Protein AF-A0A2N6TE96-F1 (afdb_monomer_lite)

Radius of gyration: 18.39 Å; chains: 1; bounding box: 61×27×41 Å

Structure (mmCIF, N/CA/C/O backbone):
data_AF-A0A2N6TE96-F1
#
_entry.id   AF-A0A2N6TE96-F1
#
loop_
_atom_site.group_PDB
_atom_site.id
_atom_site.type_symbol
_atom_site.label_atom_id
_atom_site.label_alt_id
_atom_site.label_comp_id
_atom_site.label_asym_id
_atom_site.label_entity_id
_atom_site.label_seq_id
_atom_site.pdbx_PDB_ins_code
_atom_site.Cartn_x
_atom_site.Cartn_y
_atom_site.Cartn_z
_atom_site.occupancy
_atom_site.B_iso_or_equiv
_atom_site.auth_seq_id
_atom_site.auth_comp_id
_atom_site.auth_asym_id
_atom_site.auth_atom_id
_atom_site.pdbx_PDB_model_num
ATOM 1 N N . LYS A 1 1 ? 2.076 6.522 -16.164 1.00 63.34 1 LYS A N 1
ATOM 2 C CA . LYS A 1 1 ? 2.563 6.615 -14.768 1.00 63.34 1 LYS A CA 1
ATOM 3 C C . LYS A 1 1 ? 1.440 6.387 -13.745 1.00 63.34 1 LYS A C 1
ATOM 5 O O . LYS A 1 1 ? 1.462 5.373 -13.079 1.00 63.34 1 LYS A O 1
ATOM 10 N N . THR A 1 2 ? 0.380 7.200 -13.716 1.00 78.94 2 THR A N 1
ATOM 11 C CA . THR A 1 2 ? -0.698 7.182 -12.689 1.00 78.94 2 THR A CA 1
ATOM 12 C C . THR A 1 2 ? -1.364 5.846 -12.311 1.00 78.94 2 THR A C 1
ATOM 14 O O . THR A 1 2 ? -1.889 5.750 -11.204 1.00 78.94 2 THR A O 1
ATOM 17 N N . TRP A 1 3 ? -1.404 4.849 -13.199 1.00 82.12 3 TRP A N 1
ATOM 18 C CA . TRP A 1 3 ? -2.103 3.581 -12.955 1.00 82.12 3 TRP A CA 1
ATOM 19 C C . TRP A 1 3 ? -1.219 2.466 -12.404 1.00 82.12 3 TRP A C 1
ATOM 21 O O . TRP A 1 3 ? -1.659 1.777 -11.497 1.00 82.12 3 TRP A O 1
ATOM 31 N N . TYR A 1 4 ? 0.003 2.315 -12.917 1.00 83.38 4 TYR A N 1
ATOM 32 C CA . TYR A 1 4 ? 0.845 1.138 -12.657 1.00 83.38 4 TYR A CA 1
ATOM 33 C C . TYR A 1 4 ? 2.215 1.478 -12.076 1.00 83.38 4 TYR A C 1
ATOM 35 O O . TYR A 1 4 ? 3.039 0.589 -11.899 1.00 83.38 4 TYR A O 1
ATOM 43 N N . ASP A 1 5 ? 2.489 2.755 -11.819 1.00 81.12 5 ASP A N 1
ATOM 44 C CA . ASP A 1 5 ? 3.700 3.183 -11.123 1.00 81.12 5 ASP A CA 1
ATOM 45 C C . ASP A 1 5 ? 3.572 2.813 -9.643 1.00 81.12 5 ASP A C 1
ATOM 47 O O . ASP A 1 5 ? 2.624 3.237 -8.988 1.00 81.12 5 ASP A O 1
ATOM 51 N N . GLY A 1 6 ? 4.401 1.902 -9.151 1.00 66.00 6 GLY A N 1
ATOM 52 C CA . GLY A 1 6 ? 4.054 1.136 -7.951 1.00 66.00 6 GLY A CA 1
ATOM 53 C C . GLY A 1 6 ? 5.018 1.318 -6.797 1.00 66.00 6 GLY A C 1
ATOM 54 O O . GLY A 1 6 ? 4.590 1.409 -5.652 1.00 66.00 6 GLY A O 1
ATOM 55 N N . TYR A 1 7 ? 6.313 1.354 -7.094 1.00 74.31 7 TYR A N 1
ATOM 56 C CA . TYR A 1 7 ? 7.318 1.047 -6.087 1.00 74.31 7 TYR A CA 1
ATOM 57 C C . TYR A 1 7 ? 8.510 1.969 -6.213 1.00 74.31 7 TYR A C 1
ATOM 59 O O . TYR A 1 7 ? 9.061 2.136 -7.297 1.00 74.31 7 TYR A O 1
ATOM 67 N N . LYS A 1 8 ? 8.949 2.523 -5.088 1.00 75.69 8 LYS A N 1
ATOM 68 C CA . LYS A 1 8 ? 10.220 3.233 -5.022 1.00 75.69 8 LYS A CA 1
ATOM 69 C C . LYS A 1 8 ? 11.312 2.251 -4.614 1.00 75.69 8 LYS A C 1
ATOM 71 O O . LYS A 1 8 ? 11.277 1.717 -3.509 1.00 75.69 8 LYS A O 1
ATOM 76 N N . PHE A 1 9 ? 12.278 2.018 -5.495 1.00 73.31 9 PHE A N 1
ATOM 77 C CA . PHE A 1 9 ? 13.464 1.219 -5.197 1.00 73.31 9 PHE A CA 1
ATOM 78 C C . PHE A 1 9 ? 14.697 2.114 -5.276 1.00 73.31 9 PHE A C 1
ATOM 80 O O . PHE A 1 9 ? 15.085 2.589 -6.350 1.00 73.31 9 PHE A O 1
ATOM 87 N N . GLY A 1 10 ? 15.277 2.412 -4.113 1.00 76.94 10 GLY A N 1
ATOM 88 C CA . GLY A 1 10 ? 16.269 3.475 -3.982 1.00 76.94 10 GLY A CA 1
ATOM 89 C C . GLY A 1 10 ? 15.710 4.809 -4.491 1.00 76.94 10 GLY A C 1
ATOM 90 O O . GLY A 1 10 ? 14.713 5.315 -3.977 1.00 76.94 10 GLY A O 1
ATOM 91 N N . ASN A 1 11 ? 16.332 5.352 -5.538 1.00 79.12 11 ASN A N 1
ATOM 92 C CA . ASN A 1 11 ? 15.925 6.616 -6.165 1.00 79.12 11 ASN A CA 1
ATOM 93 C C . ASN A 1 11 ? 15.090 6.438 -7.444 1.00 79.12 11 ASN A C 1
ATOM 95 O O . ASN A 1 11 ? 14.825 7.422 -8.131 1.00 79.12 11 ASN A O 1
ATOM 99 N N . SER A 1 12 ? 14.703 5.206 -7.786 1.00 81.56 12 SER A N 1
ATOM 100 C CA . SER A 1 12 ? 13.959 4.909 -9.014 1.00 81.56 12 SER A CA 1
ATOM 101 C C . SER A 1 12 ? 12.512 4.533 -8.719 1.00 81.56 12 SER A C 1
ATOM 103 O O . SER A 1 12 ? 12.245 3.740 -7.816 1.00 81.56 12 SER A O 1
ATOM 105 N N . ASP A 1 13 ? 11.595 5.064 -9.527 1.00 81.12 13 ASP A N 1
ATOM 106 C CA . ASP A 1 13 ? 10.207 4.611 -9.567 1.00 81.12 13 ASP A CA 1
ATOM 107 C C . ASP A 1 13 ? 10.096 3.403 -10.509 1.00 81.12 13 ASP A C 1
ATOM 109 O O . ASP A 1 13 ? 10.512 3.459 -11.671 1.00 81.12 13 ASP A O 1
ATOM 113 N N . ILE A 1 14 ? 9.540 2.308 -10.004 1.00 84.00 14 ILE A N 1
ATOM 114 C CA . ILE A 1 14 ? 9.368 1.044 -10.709 1.00 84.00 14 ILE A CA 1
ATOM 115 C C . ILE A 1 14 ? 7.876 0.791 -10.933 1.00 84.00 14 ILE A C 1
ATOM 117 O O . ILE A 1 14 ? 7.051 0.829 -10.014 1.00 84.00 14 ILE A O 1
ATOM 121 N N . TYR A 1 15 ? 7.541 0.475 -12.182 1.00 85.38 15 TYR A N 1
ATOM 122 C CA . TYR A 1 15 ? 6.210 0.015 -12.558 1.00 85.38 15 TYR A CA 1
ATOM 123 C C . TYR A 1 15 ? 5.946 -1.396 -12.036 1.00 85.38 15 TYR A C 1
ATOM 125 O O . TYR A 1 15 ? 6.833 -2.243 -12.083 1.00 85.38 15 TYR A O 1
ATOM 133 N N . ASN A 1 16 ? 4.709 -1.676 -11.626 1.00 85.12 16 ASN A N 1
ATOM 134 C CA . ASN A 1 16 ? 4.263 -3.023 -11.289 1.00 85.12 16 ASN A CA 1
ATOM 135 C C . ASN A 1 16 ? 4.379 -3.937 -12.530 1.00 85.12 16 ASN A C 1
ATOM 137 O O . ASN A 1 16 ? 3.612 -3.754 -13.484 1.00 85.12 16 ASN A O 1
ATOM 141 N N . PRO A 1 17 ? 5.307 -4.917 -12.554 1.00 85.06 17 PRO A N 1
ATOM 142 C CA . PRO A 1 17 ? 5.550 -5.717 -13.754 1.00 85.06 17 PRO A CA 1
ATOM 143 C C . PRO A 1 17 ? 4.328 -6.539 -14.166 1.00 85.06 17 PRO A C 1
ATOM 145 O O . PRO A 1 17 ? 4.040 -6.665 -15.354 1.00 85.06 17 PRO A O 1
ATOM 148 N N . TRP A 1 18 ? 3.571 -7.044 -13.189 1.00 85.56 18 TRP A N 1
ATOM 149 C CA . TRP A 1 18 ? 2.362 -7.824 -13.426 1.00 85.56 18 TRP A CA 1
ATOM 150 C C . TRP A 1 18 ? 1.272 -6.989 -14.100 1.00 85.56 18 TRP A C 1
ATOM 152 O O . TRP A 1 18 ? 0.720 -7.402 -15.124 1.00 85.56 18 TRP A O 1
ATOM 162 N N . SER A 1 19 ? 1.004 -5.785 -13.588 1.00 87.19 19 SER A N 1
ATOM 163 C CA . SER A 1 19 ? 0.015 -4.895 -14.199 1.00 87.19 19 SER A CA 1
ATOM 164 C C . SER A 1 19 ? 0.407 -4.489 -15.620 1.00 87.19 19 SER A C 1
ATOM 166 O O . SER A 1 19 ? -0.455 -4.421 -16.495 1.00 87.19 19 SER A O 1
ATOM 168 N N . ILE A 1 20 ? 1.702 -4.279 -15.889 1.00 89.12 20 ILE A N 1
ATOM 169 C CA . ILE A 1 20 ? 2.193 -3.975 -17.241 1.00 89.12 20 ILE A CA 1
ATOM 170 C C . ILE A 1 20 ? 2.002 -5.162 -18.190 1.00 89.12 20 ILE A C 1
ATOM 172 O O . ILE A 1 20 ? 1.491 -4.967 -19.292 1.00 89.12 20 ILE A O 1
ATOM 176 N N . LEU A 1 21 ? 2.370 -6.382 -17.786 1.00 90.81 21 LEU A N 1
ATOM 177 C CA . LEU A 1 21 ? 2.216 -7.574 -18.629 1.00 90.81 21 LEU A CA 1
ATOM 178 C C . LEU A 1 21 ? 0.752 -7.809 -19.020 1.00 90.81 21 LEU A C 1
ATOM 180 O O . LEU A 1 21 ? 0.449 -8.008 -20.198 1.00 90.81 21 LEU A O 1
ATOM 184 N N . ASN A 1 22 ? -0.164 -7.710 -18.056 1.00 90.81 22 ASN A N 1
ATOM 185 C CA . ASN A 1 22 ? -1.589 -7.872 -18.327 1.00 90.81 22 ASN A CA 1
ATOM 186 C C . ASN A 1 22 ? -2.152 -6.738 -19.186 1.00 90.81 22 ASN A C 1
ATOM 188 O O . ASN A 1 22 ? -2.913 -6.994 -20.118 1.00 90.81 22 ASN A O 1
ATOM 192 N N . PHE A 1 23 ? -1.731 -5.492 -18.948 1.00 90.69 23 PHE A N 1
ATOM 193 C CA . PHE A 1 23 ? -2.107 -4.375 -19.810 1.00 90.69 23 PHE A CA 1
ATOM 194 C C . PHE A 1 23 ? -1.659 -4.596 -21.261 1.00 90.69 23 PHE A C 1
ATOM 196 O O . PHE A 1 23 ? -2.422 -4.314 -22.184 1.00 90.69 23 PHE A O 1
ATOM 203 N N . LEU A 1 24 ? -0.446 -5.111 -21.484 1.00 92.81 24 LEU A N 1
ATOM 204 C CA . LEU A 1 24 ? 0.058 -5.402 -22.830 1.00 92.81 24 LEU A CA 1
ATOM 205 C C . LEU A 1 24 ? -0.741 -6.516 -23.524 1.00 92.81 24 LEU A C 1
ATOM 207 O O . LEU A 1 24 ? -0.954 -6.436 -24.736 1.00 92.81 24 LEU A O 1
ATOM 211 N N . SER A 1 25 ? -1.205 -7.510 -22.763 1.00 93.62 25 SER A N 1
ATOM 212 C CA . SER A 1 25 ? -2.065 -8.595 -23.250 1.00 93.62 25 SER A CA 1
ATOM 213 C C . SER A 1 25 ? -3.468 -8.096 -23.617 1.00 93.62 25 SER A C 1
ATOM 215 O O . SER A 1 25 ? -3.910 -8.218 -24.759 1.00 93.62 25 SER A O 1
ATOM 217 N N . ASP A 1 26 ? -4.159 -7.473 -22.666 1.00 92.56 26 ASP A N 1
ATOM 218 C CA . ASP A 1 26 ? -5.576 -7.112 -22.784 1.00 92.56 26 ASP A CA 1
ATOM 219 C C . ASP A 1 26 ? -5.822 -5.797 -23.525 1.00 92.56 26 ASP A C 1
ATOM 221 O O . ASP A 1 26 ? -6.932 -5.533 -24.000 1.00 92.56 26 ASP A O 1
ATOM 225 N N . ARG A 1 27 ? -4.807 -4.926 -23.547 1.00 91.44 27 ARG A N 1
ATOM 226 C CA . ARG A 1 27 ? -4.853 -3.542 -24.043 1.00 91.44 27 ARG A CA 1
ATOM 227 C C . ARG A 1 27 ? -5.937 -2.684 -23.390 1.00 91.44 27 ARG A C 1
ATOM 229 O O . ARG A 1 27 ? -6.500 -1.790 -24.024 1.00 91.44 27 ARG A O 1
ATOM 236 N N . LYS A 1 28 ? -6.242 -2.942 -22.117 1.00 88.62 28 LYS A N 1
ATOM 237 C CA . LYS A 1 28 ? -7.245 -2.210 -21.330 1.00 88.62 28 LYS A CA 1
ATOM 238 C C . LYS A 1 28 ? -6.653 -1.771 -20.004 1.00 88.62 28 LYS A C 1
ATOM 240 O O . LYS A 1 28 ? -5.962 -2.531 -19.348 1.00 88.62 28 LYS A O 1
ATOM 245 N N . ILE A 1 29 ? -6.960 -0.548 -19.588 1.00 85.06 29 ILE A N 1
ATOM 246 C CA . ILE A 1 29 ? -6.556 -0.062 -18.268 1.00 85.06 29 ILE A CA 1
ATOM 247 C C . ILE A 1 29 ? -7.493 -0.670 -17.218 1.00 85.06 29 ILE A C 1
ATOM 249 O O . ILE A 1 29 ? -8.696 -0.401 -17.237 1.00 85.06 29 ILE A O 1
ATOM 253 N N . ARG A 1 30 ? -6.942 -1.514 -16.342 1.00 82.25 30 ARG A N 1
ATOM 254 C CA . ARG A 1 30 ? -7.640 -2.245 -15.269 1.00 82.25 30 ARG A CA 1
ATOM 255 C C . ARG A 1 30 ? -6.731 -2.469 -14.048 1.00 82.25 30 ARG A C 1
ATOM 257 O O . ARG A 1 30 ? -5.511 -2.393 -14.214 1.00 82.25 30 ARG A O 1
ATOM 264 N N . PRO A 1 31 ? -7.294 -2.736 -12.855 1.00 79.44 31 PRO A N 1
ATOM 265 C CA . PRO A 1 31 ? -6.538 -3.031 -11.635 1.00 79.44 31 PRO A CA 1
ATOM 266 C C . PRO A 1 31 ? -6.051 -4.499 -11.574 1.00 79.44 31 PRO A C 1
ATOM 268 O O . PRO A 1 31 ? -6.530 -5.308 -10.783 1.00 79.44 31 PRO A O 1
ATOM 271 N N . TYR A 1 32 ? -5.091 -4.838 -12.434 1.00 82.75 32 TYR A N 1
ATOM 272 C CA . TYR A 1 32 ? -4.560 -6.192 -12.629 1.00 82.75 32 TYR A CA 1
ATOM 273 C C . TYR A 1 32 ? -3.850 -6.843 -11.435 1.00 82.75 32 TYR A C 1
ATOM 275 O O . TYR A 1 32 ? -3.945 -8.054 -11.260 1.00 82.75 32 TYR A O 1
ATOM 283 N N . TRP A 1 33 ? -3.097 -6.081 -10.651 1.00 78.56 33 TRP A N 1
ATOM 284 C CA . TRP A 1 33 ? -2.384 -6.550 -9.463 1.00 78.56 33 TRP A CA 1
ATOM 285 C C . TRP A 1 33 ? -3.360 -6.975 -8.364 1.00 78.56 33 TRP A C 1
ATOM 287 O O . TRP A 1 33 ? -3.211 -8.042 -7.771 1.00 78.56 33 TRP A O 1
ATOM 297 N N . ILE A 1 34 ? -4.420 -6.195 -8.164 1.00 71.88 34 ILE A N 1
ATOM 298 C CA . ILE A 1 34 ? -5.462 -6.484 -7.170 1.00 71.88 34 ILE A CA 1
ATOM 299 C C . ILE A 1 34 ? -6.309 -7.700 -7.526 1.00 71.88 34 ILE A C 1
ATOM 301 O O . ILE A 1 34 ? -6.731 -8.426 -6.624 1.00 71.88 34 ILE A O 1
ATOM 305 N N . ASP A 1 35 ? -6.578 -7.913 -8.814 1.00 66.56 35 ASP A N 1
ATOM 306 C CA . ASP A 1 35 ? -7.414 -9.021 -9.282 1.00 66.56 35 ASP A CA 1
ATOM 307 C C . ASP A 1 35 ? -6.741 -10.395 -9.080 1.00 66.56 35 ASP A C 1
ATOM 309 O O . ASP A 1 35 ? -7.402 -11.424 -9.208 1.00 66.56 35 ASP A O 1
ATOM 313 N N . THR A 1 36 ? -5.447 -10.425 -8.732 1.00 62.97 36 THR A N 1
ATOM 314 C CA . THR A 1 36 ? -4.667 -11.665 -8.569 1.00 62.97 36 THR A CA 1
ATOM 315 C C . THR A 1 36 ? -4.348 -12.088 -7.142 1.00 62.97 36 THR A C 1
ATOM 317 O O . THR A 1 36 ? -3.960 -13.236 -6.937 1.00 62.97 36 THR A O 1
ATOM 320 N N . SER A 1 37 ? -4.509 -11.215 -6.149 1.00 56.38 37 SER A N 1
ATOM 321 C CA . SER A 1 37 ? -4.266 -11.569 -4.752 1.00 56.38 37 SER A CA 1
ATOM 322 C C . SER A 1 37 ? -5.557 -12.006 -4.065 1.00 56.38 37 SER A C 1
ATOM 324 O O . SER A 1 37 ? -6.572 -11.302 -4.094 1.00 56.38 37 SER A O 1
ATOM 326 N N . ASP A 1 38 ? -5.513 -13.149 -3.374 1.00 53.78 38 ASP A N 1
ATOM 327 C CA . ASP A 1 38 ? -6.501 -13.488 -2.350 1.00 53.78 38 ASP A CA 1
ATOM 328 C C . ASP A 1 38 ? -6.372 -12.465 -1.216 1.00 53.78 38 ASP A C 1
ATOM 330 O O . ASP A 1 38 ? -5.629 -12.610 -0.247 1.00 53.78 38 ASP A O 1
ATOM 334 N N . ASN A 1 39 ? -7.085 -11.354 -1.390 1.00 63.53 39 ASN A N 1
ATOM 335 C CA . ASN A 1 39 ? -7.116 -10.166 -0.542 1.00 63.53 39 ASN A CA 1
ATOM 336 C C . ASN A 1 39 ? -7.831 -10.422 0.797 1.00 63.53 39 ASN A C 1
ATOM 338 O O . ASN A 1 39 ? -8.613 -9.596 1.271 1.00 63.53 39 ASN A O 1
ATOM 342 N N . PHE A 1 40 ? -7.648 -11.607 1.366 1.00 60.38 40 PHE A N 1
ATOM 343 C CA . PHE A 1 40 ? -8.257 -12.027 2.616 1.00 60.38 40 PHE A CA 1
ATOM 344 C C . PHE A 1 40 ? -7.675 -11.218 3.780 1.00 60.38 40 PHE A C 1
ATOM 346 O O . PHE A 1 40 ? -8.426 -10.578 4.513 1.00 60.38 40 PHE A O 1
ATOM 353 N N . LEU A 1 41 ? -6.344 -11.084 3.818 1.00 63.91 41 LEU A N 1
ATOM 354 C CA . LEU A 1 41 ? -5.636 -10.400 4.900 1.00 63.91 41 LEU A CA 1
ATOM 355 C C . LEU A 1 41 ? -6.088 -8.943 5.085 1.00 63.91 41 LEU A C 1
ATOM 357 O O . LEU A 1 41 ? -6.370 -8.518 6.199 1.00 63.91 41 LEU A O 1
ATOM 361 N N . ILE A 1 42 ? -6.239 -8.182 3.990 1.00 70.94 42 ILE A N 1
ATOM 362 C CA . ILE A 1 42 ? -6.656 -6.772 4.070 1.00 70.94 42 ILE A CA 1
ATOM 363 C C . ILE A 1 42 ? -8.074 -6.624 4.634 1.00 70.94 42 ILE A C 1
ATOM 365 O O . ILE A 1 42 ? -8.375 -5.646 5.312 1.00 70.94 42 ILE A O 1
ATOM 369 N N . LYS A 1 43 ? -8.967 -7.581 4.349 1.00 70.81 43 LYS A N 1
ATOM 370 C CA . LYS A 1 43 ? -10.347 -7.541 4.845 1.00 70.81 43 LYS A CA 1
ATOM 371 C C . LYS A 1 43 ? -10.389 -7.809 6.341 1.00 70.81 43 LYS A C 1
ATOM 373 O O . LYS A 1 43 ? -11.175 -7.166 7.028 1.00 70.81 43 LYS A O 1
ATOM 378 N N . ASP A 1 44 ? -9.572 -8.736 6.823 1.00 70.56 44 ASP A N 1
ATOM 379 C CA . ASP A 1 44 ? -9.511 -9.064 8.246 1.00 70.56 44 ASP A CA 1
ATOM 380 C C . ASP A 1 44 ? -8.834 -7.955 9.046 1.00 70.56 44 ASP A C 1
ATOM 382 O O . ASP A 1 44 ? -9.329 -7.584 10.109 1.00 70.56 44 ASP A O 1
ATOM 386 N N . ILE A 1 45 ? -7.792 -7.340 8.481 1.00 72.12 45 ILE A N 1
ATOM 387 C CA . ILE A 1 45 ? -7.193 -6.111 9.006 1.00 72.12 45 ILE A CA 1
ATOM 388 C C . ILE A 1 45 ? -8.273 -5.030 9.147 1.00 72.12 45 ILE A C 1
ATOM 390 O O . ILE A 1 45 ? -8.513 -4.540 10.243 1.00 72.12 45 ILE A O 1
ATOM 394 N N . LEU A 1 46 ? -8.990 -4.686 8.069 1.00 71.38 46 LEU A N 1
ATOM 395 C CA . LEU A 1 46 ? -9.977 -3.596 8.094 1.00 71.38 46 LEU A CA 1
ATOM 396 C C . LEU A 1 46 ? -11.138 -3.820 9.079 1.00 71.38 46 LEU A C 1
ATOM 398 O O . LEU A 1 46 ? -11.797 -2.850 9.450 1.00 71.38 46 LEU A O 1
ATOM 402 N N . LYS A 1 47 ? -11.402 -5.066 9.487 1.00 71.75 47 LYS A N 1
ATOM 403 C CA . LYS A 1 47 ? -12.426 -5.398 10.489 1.00 71.75 47 LYS A CA 1
ATOM 404 C C . LYS A 1 47 ? -11.942 -5.243 11.928 1.00 71.75 47 LYS A C 1
ATOM 406 O O . LYS A 1 47 ? -12.750 -4.907 12.785 1.00 71.75 47 LYS A O 1
ATOM 411 N N . ASN A 1 48 ? -10.665 -5.517 12.188 1.00 71.75 48 ASN A N 1
ATOM 412 C CA . ASN A 1 48 ? -10.129 -5.654 13.546 1.00 71.75 48 ASN A CA 1
ATOM 413 C C . ASN A 1 48 ? -9.178 -4.518 13.958 1.00 71.75 48 ASN A C 1
ATOM 415 O O . ASN A 1 48 ? -8.673 -4.534 15.077 1.00 71.75 48 ASN A O 1
ATOM 419 N N . VAL A 1 49 ? -8.915 -3.545 13.079 1.00 75.56 49 VAL A N 1
ATOM 420 C CA . VAL A 1 49 ? -8.095 -2.369 13.410 1.00 75.56 49 VAL A CA 1
ATOM 421 C C . VAL A 1 49 ? -8.813 -1.418 14.363 1.00 75.56 49 VAL A C 1
ATOM 423 O O . VAL A 1 49 ? -10.033 -1.244 14.299 1.00 75.56 49 VAL A O 1
ATOM 426 N N . ASP A 1 50 ? -8.038 -0.757 15.219 1.00 81.19 50 ASP A N 1
ATOM 427 C CA . ASP A 1 50 ? -8.562 0.271 16.108 1.00 81.19 50 ASP A CA 1
ATOM 428 C C . ASP A 1 50 ? -8.954 1.569 15.378 1.00 81.19 50 ASP A C 1
ATOM 430 O O . ASP A 1 50 ? -8.760 1.748 14.169 1.00 81.19 50 ASP A O 1
ATOM 434 N N . ILE A 1 51 ? -9.551 2.486 16.141 1.00 81.19 51 ILE A N 1
ATOM 435 C CA .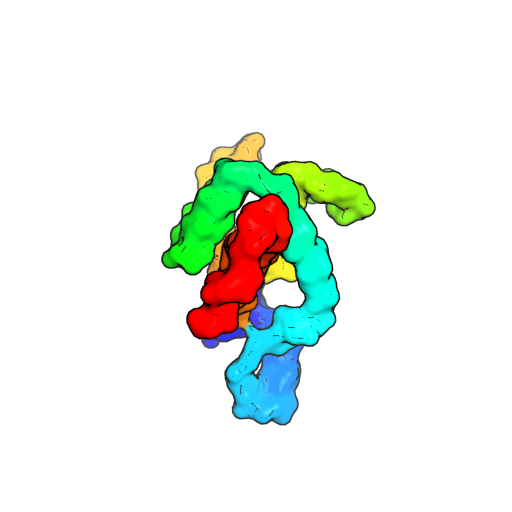 ILE A 1 51 ? -10.080 3.753 15.629 1.00 81.19 51 ILE A CA 1
ATOM 436 C C . ILE A 1 51 ? -8.959 4.642 15.068 1.00 81.19 51 ILE A C 1
ATOM 438 O O . ILE A 1 51 ? -9.154 5.259 14.020 1.00 81.19 51 ILE A O 1
ATOM 442 N N . ASP A 1 52 ? -7.790 4.672 15.709 1.00 84.50 52 ASP A N 1
ATOM 443 C CA . ASP A 1 52 ? -6.670 5.538 15.319 1.00 84.50 52 ASP A CA 1
ATOM 444 C C . ASP A 1 52 ? -6.040 5.083 13.993 1.00 84.50 52 ASP A C 1
ATOM 446 O O . ASP A 1 52 ? -5.735 5.879 13.096 1.00 84.50 52 ASP A O 1
ATOM 450 N N . THR A 1 53 ? -5.913 3.771 13.820 1.00 83.25 53 THR A N 1
ATOM 451 C CA . THR A 1 53 ? -5.466 3.142 12.575 1.00 83.25 53 THR A CA 1
ATOM 452 C C . THR A 1 53 ? -6.477 3.372 11.466 1.00 83.25 53 THR A C 1
ATOM 454 O O . THR A 1 53 ? -6.100 3.702 10.341 1.00 83.25 53 THR A O 1
ATOM 457 N N . MET A 1 54 ? -7.769 3.244 11.774 1.00 81.75 54 MET A N 1
ATOM 458 C CA . MET A 1 54 ? -8.844 3.501 10.821 1.00 81.75 54 MET A CA 1
ATOM 459 C C . MET A 1 54 ? -8.840 4.958 10.331 1.00 81.75 54 MET A C 1
ATOM 461 O O . MET A 1 54 ? -8.988 5.187 9.130 1.00 81.75 54 MET A O 1
ATOM 465 N N . ASP A 1 55 ? -8.621 5.934 11.217 1.00 85.12 55 ASP A N 1
ATOM 466 C CA . ASP A 1 55 ? -8.479 7.353 10.854 1.00 85.12 55 ASP A CA 1
ATOM 467 C C . ASP A 1 55 ? -7.244 7.592 9.968 1.00 85.12 55 ASP A C 1
ATOM 469 O O . ASP A 1 55 ? -7.308 8.264 8.935 1.00 85.12 55 ASP A O 1
ATOM 473 N N . THR A 1 56 ? -6.122 6.956 10.308 1.00 88.00 56 THR A N 1
ATOM 474 C CA . THR A 1 56 ? -4.883 7.036 9.520 1.00 88.00 56 THR A CA 1
ATOM 475 C C . THR A 1 56 ? -5.064 6.445 8.117 1.00 88.00 56 THR A C 1
ATOM 477 O O . THR A 1 56 ? -4.657 7.045 7.118 1.00 88.00 56 THR A O 1
ATOM 480 N N . LEU A 1 57 ? -5.735 5.297 8.007 1.00 84.19 57 LEU A N 1
ATOM 481 C CA . LEU A 1 57 ? -6.104 4.696 6.725 1.00 84.19 57 LEU A CA 1
ATOM 482 C C . LEU A 1 57 ? -7.055 5.605 5.933 1.00 84.19 57 LEU A C 1
ATOM 484 O O . LEU A 1 57 ? -6.900 5.755 4.722 1.00 84.19 57 LEU A O 1
ATOM 488 N N . GLN A 1 58 ? -8.001 6.269 6.600 1.00 83.19 58 GLN A N 1
ATOM 489 C CA . GLN A 1 58 ? -8.906 7.214 5.951 1.00 83.19 58 GLN A CA 1
ATOM 490 C C . GLN A 1 58 ? -8.155 8.399 5.326 1.00 83.19 58 GLN A C 1
ATOM 492 O O . GLN A 1 58 ? -8.428 8.739 4.172 1.00 83.19 58 GLN A O 1
ATOM 497 N N . LYS A 1 59 ? -7.171 8.974 6.027 1.00 88.69 59 LYS A N 1
ATOM 498 C CA . LYS A 1 59 ? -6.283 10.023 5.488 1.00 88.69 59 LYS A CA 1
ATOM 499 C C . LYS A 1 59 ? -5.560 9.553 4.224 1.00 88.69 59 LYS A C 1
ATOM 501 O O . LYS A 1 59 ? -5.614 10.222 3.189 1.00 88.69 59 LYS A O 1
ATOM 506 N N . LEU A 1 60 ? -4.989 8.345 4.249 1.00 88.25 60 LEU A N 1
ATOM 507 C CA . LEU A 1 60 ? -4.379 7.721 3.066 1.00 88.25 60 LEU A CA 1
ATOM 508 C C . LEU A 1 60 ? -5.364 7.611 1.890 1.00 88.25 60 LEU A C 1
ATOM 510 O O . LEU A 1 60 ? -5.008 7.896 0.742 1.00 88.25 60 LEU A O 1
ATOM 514 N N . PHE A 1 61 ? -6.621 7.235 2.147 1.00 81.12 61 PHE A N 1
ATOM 515 C CA . PHE A 1 61 ? -7.651 7.104 1.106 1.00 81.12 61 PHE A CA 1
ATOM 516 C C . PHE A 1 61 ? -8.083 8.442 0.502 1.00 81.12 61 PHE A C 1
ATOM 518 O O . PHE A 1 61 ? -8.443 8.492 -0.684 1.00 81.12 61 PHE A O 1
ATOM 525 N N . LEU A 1 62 ? -8.018 9.518 1.287 1.00 84.12 62 LEU A N 1
ATOM 526 C CA . LEU A 1 62 ? -8.216 10.892 0.824 1.00 84.12 62 LEU A CA 1
ATOM 527 C C . LEU A 1 62 ? -7.014 11.421 0.025 1.00 84.12 62 LEU A C 1
ATOM 529 O O . LEU A 1 62 ? -7.128 12.441 -0.650 1.00 84.12 62 LEU A O 1
ATOM 533 N N . GLY A 1 63 ? -5.912 10.668 -0.010 1.00 84.94 63 GLY A N 1
ATOM 534 C CA . GLY A 1 63 ? -4.703 10.996 -0.759 1.00 84.94 63 GLY A CA 1
ATOM 535 C C . GLY A 1 63 ? -3.665 11.750 0.062 1.00 84.94 63 GLY A C 1
ATOM 536 O O . GLY A 1 63 ? -2.707 12.256 -0.519 1.00 84.94 63 GLY A O 1
ATOM 537 N N . GLU A 1 64 ? -3.845 11.822 1.378 1.00 91.44 64 GLU A N 1
ATOM 538 C CA . GLU A 1 64 ? -2.856 12.377 2.292 1.00 91.44 64 GLU A CA 1
ATOM 539 C C . GLU A 1 64 ? -1.714 11.382 2.522 1.00 91.44 64 GLU A C 1
ATOM 541 O O . GLU A 1 64 ? -1.870 10.168 2.364 1.00 91.44 64 GLU A O 1
ATOM 546 N N . ASN A 1 65 ? -0.556 11.910 2.912 1.00 92.62 65 ASN A N 1
ATOM 547 C CA . ASN A 1 65 ? 0.576 11.095 3.331 1.00 92.62 65 ASN A CA 1
ATOM 548 C C . ASN A 1 65 ? 0.521 10.897 4.846 1.00 92.62 65 ASN A C 1
ATOM 550 O O . ASN A 1 65 ? 0.165 11.821 5.581 1.00 92.62 65 ASN A O 1
ATOM 554 N N . VAL A 1 66 ? 0.939 9.729 5.323 1.00 91.75 66 VAL A N 1
ATOM 555 C CA . VAL A 1 66 ? 0.979 9.421 6.760 1.00 91.75 66 VAL A CA 1
ATOM 556 C C . VAL A 1 66 ? 2.399 9.124 7.199 1.00 91.75 66 VAL A C 1
ATOM 558 O O . VAL A 1 66 ? 3.175 8.534 6.452 1.00 91.75 66 VAL A O 1
ATOM 561 N N . LYS A 1 67 ? 2.752 9.558 8.408 1.00 91.19 67 LYS A N 1
ATOM 562 C CA . LYS A 1 67 ? 4.073 9.314 8.988 1.00 91.19 67 LYS A CA 1
ATOM 563 C C . LYS A 1 67 ? 3.994 8.093 9.886 1.00 91.19 67 LYS A C 1
ATOM 565 O O . LYS A 1 67 ? 3.214 8.094 10.833 1.00 91.19 67 LYS A O 1
ATOM 570 N N . VAL A 1 68 ? 4.805 7.087 9.597 1.00 87.88 68 VAL A N 1
ATOM 571 C CA . VAL A 1 68 ? 4.878 5.852 10.383 1.00 87.88 68 VAL A CA 1
ATOM 572 C C . VAL A 1 68 ? 6.330 5.470 10.622 1.00 87.88 68 VAL A C 1
ATOM 574 O O . VAL A 1 68 ? 7.205 5.780 9.811 1.00 87.88 68 VAL A O 1
ATOM 577 N N . SER A 1 69 ? 6.579 4.817 11.752 1.00 85.69 69 SER A N 1
ATOM 578 C CA . SER A 1 69 ? 7.869 4.194 12.031 1.00 85.69 69 SER A CA 1
ATOM 579 C C . SER A 1 69 ? 7.900 2.820 11.371 1.00 85.69 69 SER A C 1
ATOM 581 O O . SER A 1 69 ? 6.981 2.035 11.589 1.00 85.69 69 SER A O 1
ATOM 583 N N . ILE A 1 70 ? 8.941 2.536 10.592 1.00 83.25 70 ILE A N 1
ATOM 584 C CA . ILE A 1 70 ? 9.185 1.227 9.968 1.00 83.25 70 ILE A CA 1
ATOM 585 C C . ILE A 1 70 ? 10.530 0.738 10.494 1.00 83.25 70 ILE A C 1
ATOM 587 O O . ILE A 1 70 ? 11.542 1.387 10.255 1.00 83.25 70 ILE A O 1
ATOM 591 N N . ASN A 1 71 ? 10.546 -0.365 11.234 1.00 77.44 71 ASN A N 1
ATOM 592 C CA . ASN A 1 71 ? 11.770 -0.944 11.780 1.00 77.44 71 ASN A CA 1
ATOM 593 C C . ASN A 1 71 ? 12.389 -1.982 10.821 1.00 77.44 71 ASN A C 1
ATOM 595 O O . ASN A 1 71 ? 13.601 -2.175 10.853 1.00 77.44 71 ASN A O 1
ATOM 599 N N . GLY A 1 72 ? 11.592 -2.588 9.933 1.00 71.56 72 GLY A N 1
ATOM 600 C CA . GLY A 1 72 ? 12.028 -3.535 8.905 1.00 71.56 72 GLY A CA 1
ATOM 601 C C . GLY A 1 72 ? 12.354 -4.941 9.415 1.00 71.56 72 GLY A C 1
ATOM 602 O O . GLY A 1 72 ? 12.909 -5.739 8.658 1.00 71.56 72 GLY A O 1
ATOM 603 N N . TYR A 1 73 ? 12.034 -5.245 10.673 1.00 70.69 73 TYR A N 1
ATOM 604 C CA . TYR A 1 73 ? 12.298 -6.529 11.328 1.00 70.69 73 TYR A CA 1
ATOM 605 C C . TYR A 1 73 ? 11.012 -7.246 11.768 1.00 70.69 73 TYR A C 1
ATOM 607 O O . TYR A 1 73 ? 11.103 -8.236 12.497 1.00 70.69 73 TYR A O 1
ATOM 615 N N . SER A 1 74 ? 9.831 -6.774 11.353 1.00 70.25 74 SER A N 1
ATOM 616 C CA . SER A 1 74 ? 8.559 -7.409 11.704 1.00 70.25 74 SER A CA 1
ATOM 617 C C . SER A 1 74 ? 8.470 -8.848 11.194 1.00 70.25 74 SER A C 1
ATOM 619 O O . SER A 1 74 ? 8.707 -9.137 10.017 1.00 70.25 74 SER A O 1
ATOM 621 N N . ASP A 1 75 ? 8.068 -9.761 12.081 1.00 69.38 75 ASP A N 1
ATOM 622 C CA . ASP A 1 75 ? 7.757 -11.141 11.716 1.00 69.38 75 ASP A CA 1
ATOM 623 C C . ASP A 1 75 ? 6.340 -11.232 11.136 1.00 69.38 75 ASP A C 1
ATOM 625 O O . ASP A 1 75 ? 5.353 -11.488 11.830 1.00 69.38 75 ASP A O 1
ATOM 629 N N . LEU A 1 76 ? 6.254 -11.059 9.816 1.00 69.25 76 LEU A N 1
ATOM 630 C CA . LEU A 1 76 ? 5.002 -11.132 9.059 1.00 69.25 76 LEU A CA 1
ATOM 631 C C . LEU A 1 76 ? 4.401 -12.550 8.970 1.00 69.25 76 LEU A C 1
ATOM 633 O O . LEU A 1 76 ? 3.396 -12.737 8.282 1.00 69.25 76 LEU A O 1
ATOM 637 N N . SER A 1 77 ? 5.014 -13.562 9.598 1.00 63.69 77 SER A N 1
ATOM 638 C CA . SER A 1 77 ? 4.497 -14.937 9.613 1.00 63.69 77 SER A CA 1
ATOM 639 C C . SER A 1 77 ? 3.421 -15.181 10.680 1.00 63.69 77 SER A C 1
ATOM 641 O O . SER A 1 77 ? 2.697 -16.176 10.598 1.00 63.69 77 SER A O 1
ATOM 643 N N . SER A 1 78 ? 3.291 -14.278 11.658 1.00 56.91 78 SER A N 1
ATOM 644 C CA . SER A 1 78 ? 2.360 -14.392 12.787 1.00 56.91 78 SER A CA 1
ATOM 645 C C . SER A 1 78 ? 1.171 -13.418 12.685 1.00 56.91 78 SER A C 1
ATOM 647 O O . SER A 1 78 ? 1.038 -12.688 11.702 1.00 56.91 78 SER A O 1
ATOM 649 N N . LEU A 1 79 ? 0.241 -13.463 13.653 1.00 57.53 79 LEU A N 1
ATOM 650 C CA . LEU A 1 79 ? -0.883 -12.520 13.740 1.00 57.53 79 LEU A CA 1
ATOM 651 C C . LEU A 1 79 ? -0.332 -11.094 13.709 1.00 57.53 79 LEU A C 1
ATOM 653 O O . LEU A 1 79 ? 0.312 -10.691 14.668 1.00 57.53 79 LEU A O 1
ATOM 657 N N . LEU A 1 80 ? -0.597 -10.370 12.617 1.00 62.28 80 LEU A N 1
ATOM 658 C CA . LEU A 1 80 ? -0.103 -9.010 12.428 1.00 62.28 80 LEU A CA 1
ATOM 659 C C . LEU A 1 80 ? -0.498 -8.150 13.625 1.00 62.28 80 LEU A C 1
ATOM 661 O O . LEU A 1 80 ? -1.678 -7.821 13.799 1.00 62.28 80 LEU A O 1
ATOM 665 N N . GLU A 1 81 ? 0.489 -7.768 14.430 1.00 63.91 81 GLU A N 1
ATOM 666 C CA . GLU A 1 81 ? 0.300 -6.690 15.376 1.00 63.91 81 GLU A CA 1
ATOM 667 C C . GLU A 1 81 ? 0.156 -5.378 14.600 1.00 63.91 81 GLU A C 1
ATOM 669 O O . GLU A 1 81 ? 0.424 -5.255 13.401 1.00 63.91 81 GLU A O 1
ATOM 674 N N . GLN A 1 82 ? -0.304 -4.347 15.289 1.00 63.34 82 GLN A N 1
ATOM 675 C CA . GLN A 1 82 ? -0.631 -3.073 14.664 1.00 63.34 82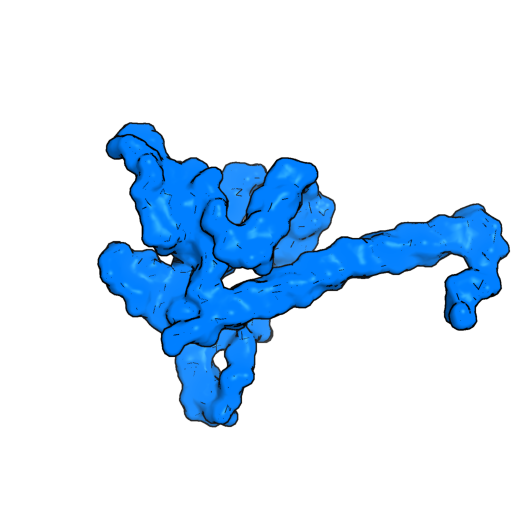 GLN A CA 1
ATOM 676 C C . GLN A 1 82 ? 0.579 -2.369 14.030 1.00 63.34 82 GLN A C 1
ATOM 678 O O . GLN A 1 82 ? 0.426 -1.607 13.076 1.00 63.34 82 GLN A O 1
ATOM 683 N N . LEU A 1 83 ? 1.782 -2.630 14.550 1.00 64.38 83 LEU A N 1
ATOM 684 C CA . LEU A 1 83 ? 3.041 -2.162 13.967 1.00 64.38 83 LEU A CA 1
ATOM 685 C C . LEU A 1 83 ? 3.373 -2.919 12.675 1.00 64.38 83 LEU A C 1
ATOM 687 O O . LEU A 1 83 ? 3.749 -2.297 11.681 1.00 64.38 83 LEU A O 1
ATOM 691 N N . ASP A 1 84 ? 3.121 -4.227 12.653 1.00 78.25 84 ASP A N 1
ATOM 692 C CA . ASP A 1 84 ? 3.366 -5.086 11.493 1.00 78.25 84 ASP A CA 1
ATOM 693 C C . ASP A 1 84 ? 2.429 -4.760 10.331 1.00 78.25 84 ASP A C 1
ATOM 695 O O . ASP A 1 84 ? 2.754 -5.025 9.175 1.00 78.25 84 ASP A O 1
ATOM 699 N N . LEU A 1 85 ? 1.278 -4.137 10.608 1.00 81.62 85 LEU A N 1
ATOM 700 C CA . LEU A 1 85 ? 0.350 -3.693 9.576 1.00 81.62 85 LEU A CA 1
ATOM 701 C C . LEU A 1 85 ? 1.014 -2.738 8.578 1.00 81.62 85 LEU A C 1
ATOM 703 O O . LEU A 1 85 ? 0.863 -2.908 7.369 1.00 81.62 85 LEU A O 1
ATOM 707 N N . TRP A 1 86 ? 1.720 -1.712 9.052 1.00 85.94 86 TRP A N 1
ATOM 708 C CA . TRP A 1 86 ? 2.293 -0.703 8.158 1.00 85.94 86 TRP A CA 1
ATOM 709 C C . TRP A 1 86 ? 3.426 -1.282 7.315 1.00 85.94 86 TRP A C 1
ATOM 711 O O . TRP A 1 86 ? 3.507 -0.987 6.120 1.00 85.94 86 TRP A O 1
ATOM 721 N N . GLU A 1 87 ? 4.239 -2.155 7.909 1.00 86.00 87 GLU A N 1
ATOM 722 C CA . GLU A 1 87 ? 5.287 -2.895 7.204 1.00 86.00 87 GLU A CA 1
ATOM 723 C C . GLU A 1 87 ? 4.688 -3.854 6.178 1.00 86.00 87 GLU A C 1
ATOM 725 O O . GLU A 1 87 ? 5.103 -3.860 5.020 1.00 86.00 87 GLU A O 1
ATOM 730 N N . PHE A 1 88 ? 3.640 -4.590 6.556 1.00 83.81 88 PHE A N 1
ATOM 731 C CA . PHE A 1 88 ? 2.898 -5.454 5.650 1.00 83.81 88 PHE A CA 1
ATOM 732 C C . PHE A 1 88 ? 2.358 -4.664 4.458 1.00 83.81 88 PHE A C 1
ATOM 734 O O . PHE A 1 88 ? 2.594 -5.046 3.312 1.00 83.81 88 PHE A O 1
ATOM 741 N N . LEU A 1 89 ? 1.657 -3.551 4.697 1.00 85.62 89 LEU A N 1
ATOM 742 C CA . LEU A 1 89 ? 1.092 -2.714 3.636 1.00 85.62 89 LEU A CA 1
ATOM 743 C C . LEU A 1 89 ? 2.181 -2.152 2.715 1.00 85.62 89 LEU A C 1
ATOM 745 O O . LEU A 1 89 ? 1.976 -2.071 1.504 1.00 85.62 89 LEU A O 1
ATOM 749 N N . LEU A 1 90 ? 3.336 -1.785 3.266 1.00 87.06 90 LEU A N 1
ATOM 750 C CA . LEU A 1 90 ? 4.474 -1.302 2.495 1.00 87.06 90 LEU A CA 1
ATOM 751 C C . LEU A 1 90 ? 5.104 -2.417 1.646 1.00 87.06 90 LEU A C 1
ATOM 753 O O . LEU A 1 90 ? 5.222 -2.266 0.431 1.00 87.06 90 LEU A O 1
ATOM 757 N N . PHE A 1 91 ? 5.474 -3.546 2.250 1.00 82.75 91 PHE A N 1
ATOM 758 C CA . PHE A 1 91 ? 6.195 -4.627 1.567 1.00 82.75 91 PHE A CA 1
ATOM 759 C C . PHE A 1 91 ? 5.329 -5.407 0.582 1.00 82.75 91 PHE A C 1
ATOM 761 O O . PHE A 1 91 ? 5.832 -5.884 -0.434 1.00 82.75 91 PHE A O 1
ATOM 768 N N . SER A 1 92 ? 4.023 -5.492 0.828 1.00 80.81 92 SER A N 1
ATOM 769 C CA . SER A 1 92 ? 3.087 -6.072 -0.137 1.00 80.81 92 SER A CA 1
ATOM 770 C C . SER A 1 92 ? 2.747 -5.118 -1.285 1.00 80.81 92 SER A C 1
ATOM 772 O O . SER A 1 92 ? 2.267 -5.578 -2.316 1.00 80.81 92 SER A O 1
ATOM 774 N N . GLY A 1 93 ? 3.034 -3.816 -1.170 1.00 83.06 93 GLY A N 1
ATOM 775 C CA . GLY A 1 93 ? 2.809 -2.840 -2.241 1.00 83.06 93 GLY A CA 1
ATOM 776 C C . GLY A 1 93 ? 1.494 -2.076 -2.187 1.00 83.06 93 GLY A C 1
ATOM 777 O O . GLY A 1 93 ? 1.160 -1.366 -3.136 1.00 83.06 93 GLY A O 1
ATOM 778 N N . TYR A 1 94 ? 0.748 -2.186 -1.089 1.00 85.38 94 TYR A N 1
ATOM 779 C CA . TYR A 1 94 ? -0.406 -1.324 -0.829 1.00 85.38 94 TYR A CA 1
ATOM 780 C C . TYR A 1 94 ? 0.006 0.125 -0.530 1.00 85.38 94 TYR A C 1
ATOM 7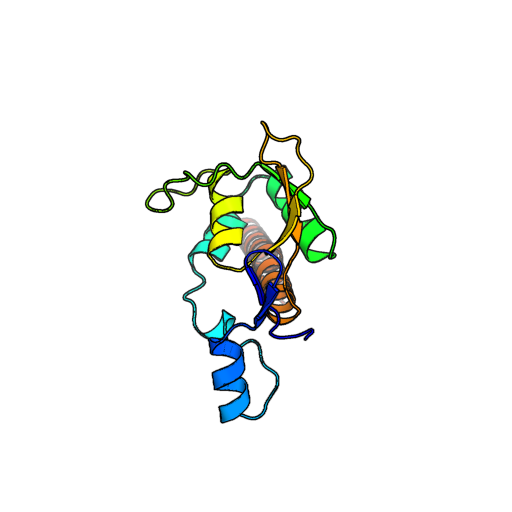82 O O . TYR A 1 94 ? -0.758 1.056 -0.794 1.00 85.38 94 TYR A O 1
ATOM 790 N N . LEU A 1 95 ? 1.212 0.325 0.001 1.00 89.00 95 LEU A N 1
ATOM 791 C CA . LEU A 1 95 ? 1.818 1.627 0.251 1.00 89.00 95 LEU A CA 1
ATOM 792 C C . LEU A 1 95 ? 3.199 1.710 -0.401 1.00 89.00 95 LEU A C 1
ATOM 794 O O . LEU A 1 95 ? 3.848 0.704 -0.663 1.00 89.00 95 LEU A O 1
ATOM 798 N N . THR A 1 96 ? 3.656 2.935 -0.642 1.00 90.06 96 THR A N 1
ATOM 799 C CA . THR A 1 96 ? 5.031 3.233 -1.052 1.00 90.06 96 THR A CA 1
ATOM 800 C C . THR A 1 96 ? 5.581 4.393 -0.236 1.00 90.06 96 THR A C 1
ATOM 802 O O . THR A 1 96 ? 4.836 5.270 0.215 1.00 90.06 96 THR A O 1
ATOM 805 N N . ILE A 1 97 ? 6.904 4.436 -0.098 1.00 90.25 97 ILE A N 1
ATOM 806 C CA . ILE A 1 97 ? 7.608 5.549 0.538 1.00 90.25 97 ILE A CA 1
ATOM 807 C C . ILE A 1 97 ? 7.523 6.782 -0.366 1.00 90.25 97 ILE A C 1
ATOM 809 O O . ILE A 1 97 ? 7.929 6.751 -1.531 1.00 90.25 97 ILE A O 1
ATOM 813 N N . ASN A 1 98 ? 7.020 7.882 0.187 1.00 89.38 98 ASN A N 1
ATOM 814 C CA . ASN A 1 98 ? 7.152 9.212 -0.394 1.00 89.38 98 ASN A CA 1
ATOM 815 C C . ASN A 1 98 ? 8.556 9.764 -0.092 1.00 89.38 98 ASN A C 1
ATOM 817 O O . ASN A 1 98 ? 9.334 10.045 -1.008 1.00 89.38 98 ASN A O 1
ATOM 821 N N . GLU A 1 99 ? 8.901 9.831 1.196 1.00 88.25 99 GLU A N 1
ATOM 822 C CA . GLU A 1 99 ? 10.176 10.348 1.710 1.00 88.25 99 GLU A CA 1
ATOM 823 C C . GLU A 1 99 ? 10.500 9.792 3.108 1.00 88.25 99 GLU A C 1
ATOM 825 O O . GLU A 1 99 ? 9.600 9.366 3.838 1.00 88.25 99 GLU A O 1
ATOM 830 N N . LYS A 1 100 ? 11.785 9.817 3.483 1.00 86.31 100 LYS A N 1
ATOM 831 C CA . LYS A 1 100 ? 12.240 9.590 4.861 1.00 86.31 100 LYS A CA 1
ATOM 832 C C . LYS A 1 100 ? 12.193 10.927 5.602 1.00 86.31 100 LYS A C 1
ATOM 834 O O . LYS A 1 100 ? 12.721 11.912 5.098 1.00 86.31 100 LYS A O 1
ATOM 839 N N . VAL A 1 101 ? 11.519 10.963 6.750 1.00 85.88 101 VAL A N 1
ATOM 840 C CA . VAL A 1 101 ? 11.270 12.192 7.529 1.00 85.88 101 VAL A CA 1
ATOM 841 C C . VAL A 1 101 ? 12.042 12.197 8.850 1.00 85.88 101 VAL A C 1
ATOM 843 O O . VAL A 1 101 ? 12.302 13.266 9.392 1.00 85.88 101 VAL A O 1
ATOM 846 N N . GLY A 1 102 ? 12.374 11.021 9.387 1.00 74.25 102 GLY A N 1
ATOM 847 C CA . GLY A 1 102 ? 13.112 10.897 10.644 1.00 74.25 102 GLY A CA 1
ATOM 848 C C . GLY A 1 102 ? 14.610 11.175 10.506 1.00 74.25 102 GLY A C 1
ATOM 849 O O . GLY A 1 102 ? 15.178 11.046 9.420 1.00 74.25 102 GLY A O 1
ATOM 850 N N . GLU A 1 103 ? 15.235 11.550 11.625 1.00 73.31 103 GLU A N 1
ATOM 851 C CA . GLU A 1 103 ? 16.695 11.614 11.765 1.00 73.31 103 GLU A CA 1
ATOM 852 C C . GLU A 1 103 ? 17.317 10.209 11.692 1.00 73.31 103 GLU A C 1
ATOM 854 O O . GLU A 1 103 ? 16.615 9.206 11.811 1.00 73.31 103 GLU A O 1
ATOM 859 N N . ASP A 1 104 ? 18.639 10.120 11.529 1.00 68.31 104 ASP A N 1
ATOM 860 C CA . ASP A 1 104 ? 19.364 8.867 11.252 1.00 68.31 104 ASP A CA 1
ATOM 861 C C . ASP A 1 104 ? 19.087 7.715 12.241 1.00 68.31 104 ASP A C 1
ATOM 863 O O . ASP A 1 104 ? 19.250 6.552 11.880 1.00 68.31 104 ASP A O 1
ATOM 867 N N . TYR A 1 105 ? 18.638 8.023 13.462 1.00 66.69 105 TYR A N 1
ATOM 868 C CA . TYR A 1 105 ? 18.355 7.050 14.525 1.00 66.69 105 TYR A CA 1
ATOM 869 C C . TYR A 1 105 ? 16.879 6.646 14.651 1.00 66.69 105 TYR A C 1
ATOM 871 O O . TYR A 1 105 ? 16.566 5.758 15.443 1.00 66.69 105 TYR A O 1
ATOM 879 N N . VAL A 1 106 ? 15.966 7.296 13.920 1.00 71.19 106 VAL A N 1
ATOM 880 C CA . VAL A 1 106 ? 14.535 6.969 13.947 1.00 71.19 106 VAL A CA 1
ATOM 881 C C . VAL A 1 106 ? 14.025 6.817 12.522 1.00 71.19 106 VAL A C 1
ATOM 883 O O . VAL A 1 106 ? 13.899 7.781 11.768 1.00 71.19 106 VAL A O 1
ATOM 886 N N . ASP A 1 107 ? 13.676 5.590 12.161 1.00 82.50 107 ASP A N 1
ATOM 887 C CA . ASP A 1 107 ? 13.211 5.234 10.826 1.00 82.50 107 ASP A CA 1
ATOM 888 C C . ASP A 1 107 ? 11.735 5.615 10.608 1.00 82.50 107 ASP A C 1
ATOM 890 O O . ASP A 1 107 ? 10.838 4.781 10.487 1.00 82.50 107 ASP A O 1
ATOM 894 N N . ILE A 1 108 ? 11.482 6.929 10.560 1.00 88.62 108 ILE A N 1
ATOM 895 C CA . ILE A 1 108 ? 10.171 7.505 10.248 1.00 88.62 108 ILE A CA 1
ATOM 896 C C . ILE A 1 108 ? 10.077 7.781 8.752 1.00 88.62 108 ILE A C 1
ATOM 898 O O . ILE A 1 108 ? 10.832 8.589 8.196 1.00 88.62 108 ILE A O 1
ATOM 902 N N . TYR A 1 109 ? 9.073 7.183 8.122 1.00 89.44 109 TYR A N 1
ATOM 903 C CA . TYR A 1 109 ? 8.774 7.355 6.709 1.00 89.44 109 TYR A CA 1
ATOM 904 C C . TYR A 1 109 ? 7.410 8.001 6.512 1.00 89.44 109 TYR A C 1
ATOM 906 O O . TYR A 1 109 ? 6.437 7.703 7.203 1.00 89.44 109 TYR A O 1
ATOM 914 N N . SER A 1 110 ? 7.347 8.890 5.527 1.00 92.38 110 SER A N 1
ATOM 915 C CA . SER A 1 110 ? 6.100 9.392 4.967 1.00 92.38 110 SER A CA 1
ATOM 916 C C . SER A 1 110 ? 5.641 8.407 3.899 1.00 92.38 110 SER A C 1
ATOM 918 O O . SER A 1 110 ? 6.307 8.242 2.872 1.00 92.38 110 SER A O 1
ATOM 920 N N . LEU A 1 111 ? 4.532 7.720 4.150 1.00 92.12 111 LEU A N 1
ATOM 921 C CA . LEU A 1 111 ? 3.943 6.737 3.250 1.00 92.12 111 LEU A CA 1
ATOM 922 C C . LEU A 1 111 ? 2.749 7.317 2.501 1.00 92.12 111 LEU A C 1
ATOM 924 O O . LEU A 1 111 ? 2.024 8.175 3.006 1.00 92.12 111 LEU A O 1
ATOM 928 N N . ARG A 1 112 ? 2.531 6.798 1.293 1.00 92.19 112 ARG A N 1
ATOM 929 C CA . ARG A 1 112 ? 1.397 7.144 0.434 1.00 92.19 112 ARG A CA 1
ATOM 930 C C . ARG A 1 112 ? 0.894 5.933 -0.339 1.00 92.19 112 ARG A C 1
ATOM 932 O O . ARG A 1 112 ? 1.623 4.963 -0.535 1.00 92.19 112 ARG A O 1
ATOM 939 N N . ILE A 1 113 ? -0.317 6.037 -0.877 1.00 90.25 113 ILE A N 1
ATOM 940 C CA . ILE A 1 113 ? -0.827 5.074 -1.861 1.00 90.25 113 ILE A CA 1
ATOM 941 C C . ILE A 1 113 ? -0.095 5.285 -3.200 1.00 90.25 113 ILE A C 1
ATOM 943 O O . ILE A 1 113 ? -0.078 6.418 -3.695 1.00 90.25 113 ILE A O 1
ATOM 947 N N . PRO A 1 114 ? 0.489 4.234 -3.808 1.00 88.00 114 PRO A N 1
ATOM 948 C CA . PRO A 1 114 ? 1.410 4.389 -4.933 1.00 88.00 114 PRO A CA 1
ATOM 949 C C . PRO A 1 114 ? 0.738 4.847 -6.226 1.00 88.00 114 PRO A C 1
ATOM 951 O O . PRO A 1 114 ? 1.258 5.710 -6.933 1.00 88.00 114 PRO A O 1
ATOM 954 N N . ASN A 1 115 ? -0.441 4.307 -6.529 1.00 88.06 115 ASN A N 1
ATOM 955 C CA . ASN A 1 115 ? -1.135 4.581 -7.779 1.00 88.06 115 ASN A CA 1
ATOM 956 C C . ASN A 1 115 ? -2.652 4.478 -7.645 1.00 88.06 115 ASN A C 1
ATOM 958 O O . ASN A 1 115 ? -3.223 4.184 -6.591 1.00 88.06 115 ASN A O 1
ATOM 962 N N . ARG A 1 116 ? -3.316 4.774 -8.762 1.00 86.25 116 ARG A N 1
ATOM 963 C CA . ARG A 1 116 ? -4.767 4.735 -8.870 1.00 86.25 116 ARG A CA 1
ATOM 964 C C . ARG A 1 116 ? -5.338 3.332 -8.693 1.00 86.25 116 ARG A C 1
ATOM 966 O O . ARG A 1 116 ? -6.399 3.219 -8.093 1.00 86.25 116 ARG A O 1
ATOM 973 N N . GLU A 1 117 ? -4.646 2.307 -9.178 1.00 85.06 117 GLU A N 1
ATOM 974 C CA . GLU A 1 117 ? -5.079 0.918 -9.061 1.00 85.06 117 GLU A CA 1
ATOM 975 C C . GLU A 1 117 ? -5.269 0.536 -7.579 1.00 85.06 117 GLU A C 1
ATOM 977 O O . GLU A 1 117 ? -6.375 0.180 -7.165 1.00 85.06 117 GLU A O 1
ATOM 982 N N . VAL A 1 118 ? -4.244 0.761 -6.753 1.00 85.00 118 VAL A N 1
ATOM 983 C CA . VAL A 1 118 ? -4.298 0.511 -5.303 1.00 85.00 118 VAL A CA 1
ATOM 984 C C . VAL A 1 118 ? -5.365 1.367 -4.616 1.00 85.00 118 VAL A C 1
ATOM 986 O O . VAL A 1 118 ? -6.141 0.880 -3.791 1.00 85.00 118 VAL A O 1
ATOM 989 N N . ARG A 1 119 ? -5.472 2.645 -5.000 1.00 84.81 119 ARG A N 1
ATOM 990 C CA . ARG A 1 119 ? -6.469 3.568 -4.439 1.00 84.81 119 ARG A CA 1
ATOM 991 C C . ARG A 1 119 ? -7.905 3.112 -4.695 1.00 84.81 119 ARG A C 1
ATOM 993 O O . ARG A 1 119 ? -8.739 3.203 -3.796 1.00 84.81 119 ARG A O 1
ATOM 1000 N N . GLU A 1 120 ? -8.220 2.685 -5.915 1.00 81.19 120 GLU A N 1
ATOM 1001 C CA . GLU A 1 120 ? -9.575 2.256 -6.281 1.00 81.19 120 GLU A CA 1
ATOM 1002 C C . GLU A 1 120 ? -9.982 0.988 -5.532 1.00 81.19 120 GLU A C 1
ATOM 1004 O O . GLU A 1 120 ? -11.110 0.899 -5.040 1.00 81.19 120 GLU A O 1
ATOM 1009 N N . PHE A 1 121 ? -9.051 0.052 -5.357 1.00 81.06 121 PHE A N 1
ATOM 1010 C CA . PHE A 1 121 ? -9.284 -1.134 -4.547 1.00 81.06 121 PHE A CA 1
ATOM 1011 C C . PHE A 1 121 ? -9.599 -0.809 -3.095 1.00 81.06 121 PHE A C 1
ATOM 1013 O O . PHE A 1 121 ? -10.626 -1.264 -2.588 1.00 81.06 121 PHE A O 1
ATOM 1020 N N . PHE A 1 122 ? -8.771 0.003 -2.436 1.00 78.31 122 PHE A N 1
ATOM 1021 C CA . PHE A 1 122 ? -9.023 0.367 -1.045 1.00 78.31 122 PHE A CA 1
ATOM 1022 C C . PHE A 1 122 ? -10.340 1.106 -0.874 1.00 78.31 122 PHE A C 1
ATOM 1024 O O . PHE A 1 122 ? -11.099 0.763 0.025 1.00 78.31 122 PHE A O 1
ATOM 1031 N N . LYS A 1 123 ? -10.664 2.056 -1.761 1.00 77.88 123 LYS A N 1
ATOM 1032 C CA . LYS A 1 123 ? -11.965 2.741 -1.731 1.00 77.88 123 LYS A CA 1
ATOM 1033 C C . LYS A 1 123 ? -13.118 1.746 -1.800 1.00 77.88 123 LYS A C 1
ATOM 1035 O O . LYS A 1 123 ? -14.040 1.836 -0.996 1.00 77.88 123 LYS A O 1
ATOM 1040 N N . LYS A 1 124 ? -13.047 0.775 -2.713 1.00 77.75 124 LYS A N 1
ATOM 1041 C CA . LYS A 1 124 ? -14.064 -0.274 -2.834 1.00 77.75 124 LYS A C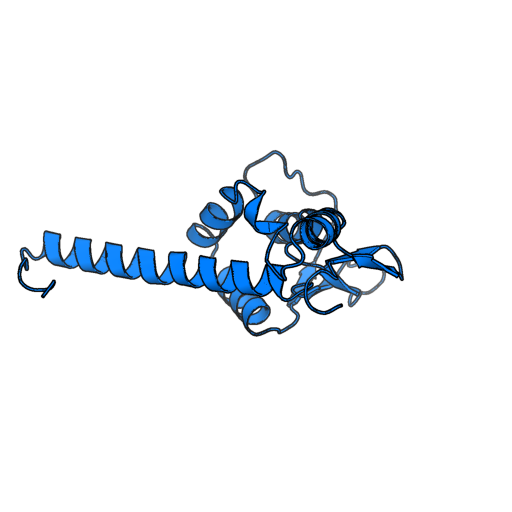A 1
ATOM 1042 C C . LYS A 1 124 ? -14.149 -1.126 -1.565 1.00 77.75 124 LYS A C 1
ATOM 1044 O O . LYS A 1 124 ? -15.236 -1.292 -1.030 1.00 77.75 124 LYS A O 1
ATOM 1049 N N . LYS A 1 125 ? -13.020 -1.615 -1.040 1.00 75.88 125 LYS A N 1
ATOM 1050 C CA . LYS A 1 125 ? -12.992 -2.464 0.165 1.00 75.88 125 LYS A CA 1
ATOM 1051 C C . LYS A 1 125 ? -13.422 -1.741 1.431 1.00 75.88 125 LYS A C 1
ATOM 1053 O O . LYS A 1 125 ? -14.112 -2.332 2.252 1.00 75.88 125 LYS A O 1
ATOM 1058 N N . PHE A 1 126 ? -13.052 -0.477 1.576 1.00 71.69 126 PHE A N 1
ATOM 1059 C CA . PHE A 1 126 ? -13.473 0.356 2.692 1.00 71.69 126 PHE A CA 1
ATOM 1060 C C . PHE A 1 126 ? -14.987 0.577 2.682 1.00 71.69 126 PHE A C 1
ATOM 1062 O O . PHE A 1 126 ? -15.635 0.445 3.720 1.00 71.69 126 PHE A O 1
ATOM 1069 N N . ILE A 1 127 ? -15.559 0.852 1.502 1.00 70.75 127 ILE A N 1
ATOM 1070 C CA . ILE A 1 127 ? -17.011 0.930 1.318 1.00 70.75 127 ILE A CA 1
ATOM 1071 C C . ILE A 1 127 ? -17.648 -0.420 1.666 1.00 70.75 127 ILE A C 1
ATOM 1073 O O . ILE A 1 127 ? -18.544 -0.461 2.502 1.00 70.75 127 ILE A O 1
ATOM 1077 N N . ASP A 1 128 ? -17.157 -1.528 1.108 1.00 71.25 128 ASP A N 1
ATOM 1078 C CA . ASP A 1 128 ? -17.694 -2.866 1.390 1.00 71.25 128 ASP A CA 1
ATOM 1079 C C . ASP A 1 128 ? -17.678 -3.184 2.899 1.00 71.25 128 ASP A C 1
ATOM 1081 O O . ASP A 1 128 ? -18.660 -3.701 3.429 1.00 71.25 128 ASP A O 1
ATOM 1085 N N . ALA A 1 129 ? -16.596 -2.841 3.607 1.00 69.00 129 ALA A N 1
ATOM 1086 C CA . ALA A 1 129 ? -16.457 -3.071 5.043 1.00 69.00 129 ALA A CA 1
ATOM 1087 C C . ALA A 1 129 ? -17.441 -2.220 5.863 1.00 69.00 129 ALA A C 1
ATOM 1089 O O . ALA A 1 129 ? -18.245 -2.767 6.614 1.00 69.00 129 ALA A O 1
ATOM 1090 N N . LYS A 1 130 ? -17.443 -0.891 5.681 1.00 65.38 130 LYS A N 1
ATOM 1091 C CA . LYS A 1 130 ? -18.296 0.025 6.460 1.00 65.38 130 LYS A CA 1
ATOM 1092 C C . LYS A 1 130 ? -19.780 -0.134 6.139 1.00 65.38 130 LYS A C 1
ATOM 1094 O O . LYS A 1 130 ? -20.619 -0.109 7.040 1.00 65.38 130 LYS A O 1
ATOM 1099 N N . PHE A 1 131 ? -20.126 -0.287 4.863 1.00 63.72 131 PHE A N 1
ATOM 1100 C CA . PHE A 1 131 ? -21.521 -0.398 4.448 1.00 63.72 131 PHE A CA 1
ATOM 1101 C C . PHE A 1 131 ? -22.068 -1.807 4.646 1.00 63.72 131 PHE A C 1
ATOM 1103 O O . PHE A 1 131 ? -23.207 -1.920 5.096 1.00 63.72 131 PHE A O 1
ATOM 1110 N N . GLY A 1 132 ? -21.272 -2.854 4.399 1.00 64.88 132 GLY A N 1
ATOM 1111 C CA . GLY A 1 132 ? -21.655 -4.240 4.675 1.00 64.88 132 GLY A CA 1
ATOM 1112 C C . GLY A 1 132 ? -21.930 -4.479 6.159 1.00 64.88 132 GLY A C 1
ATOM 1113 O O . GLY A 1 132 ? -22.950 -5.071 6.504 1.00 64.88 132 GLY A O 1
ATOM 1114 N N . GLU A 1 133 ? -21.091 -3.931 7.041 1.00 62.81 133 GLU A N 1
ATOM 1115 C CA . GLU A 1 133 ? -21.306 -3.983 8.489 1.00 62.81 133 GLU A CA 1
ATOM 1116 C C . GLU A 1 133 ? -22.549 -3.186 8.911 1.00 62.81 133 GLU A C 1
ATOM 1118 O O . GLU A 1 133 ? -23.349 -3.670 9.709 1.00 62.81 133 GLU A O 1
ATOM 1123 N N . SER A 1 134 ? -22.792 -2.008 8.320 1.00 63.81 134 SER A N 1
ATOM 1124 C CA . SER A 1 134 ? -24.007 -1.234 8.614 1.00 63.81 134 SER A CA 1
ATOM 1125 C C . SER A 1 134 ? -25.289 -1.931 8.145 1.00 63.81 134 SER A C 1
ATOM 1127 O O . SER A 1 134 ? -26.302 -1.868 8.840 1.00 63.81 134 SER A O 1
ATOM 1129 N N . LEU A 1 135 ? -25.262 -2.600 6.985 1.00 64.50 135 LEU A N 1
ATOM 1130 C CA . LEU A 1 135 ? -26.419 -3.309 6.440 1.00 64.50 135 LEU A CA 1
ATOM 1131 C C . LEU A 1 135 ? -26.712 -4.556 7.269 1.00 64.50 135 LEU A C 1
ATOM 1133 O O . LEU A 1 135 ? -27.864 -4.811 7.605 1.00 64.50 135 LEU A O 1
ATOM 1137 N N . PHE A 1 136 ? -25.665 -5.293 7.646 1.00 66.75 136 PHE A N 1
ATOM 1138 C CA . PHE A 1 136 ? -25.774 -6.431 8.546 1.00 66.75 136 PHE A CA 1
ATOM 1139 C C . PHE A 1 136 ? -26.301 -6.002 9.916 1.00 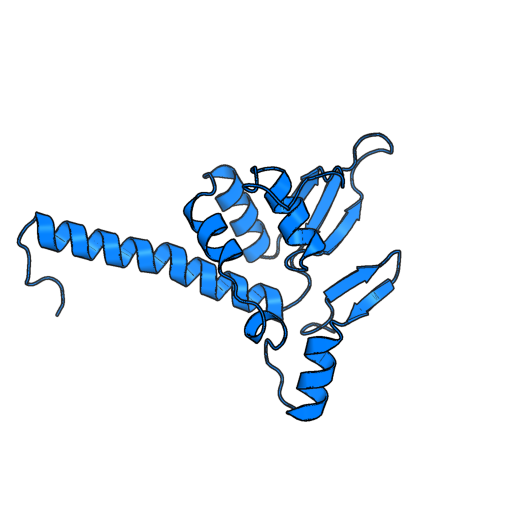66.75 136 PHE A C 1
ATOM 1141 O O . PHE A 1 136 ? -27.239 -6.610 10.421 1.00 66.75 136 PHE A O 1
ATOM 1148 N N . ARG A 1 137 ? -25.780 -4.911 10.493 1.00 64.94 137 ARG A N 1
ATOM 1149 C CA . ARG A 1 137 ? -26.263 -4.390 11.776 1.00 64.94 137 ARG A CA 1
ATOM 1150 C C . ARG A 1 137 ? -27.720 -3.946 11.695 1.00 64.94 137 ARG A C 1
ATOM 1152 O O . ARG A 1 137 ? -28.501 -4.329 12.555 1.00 64.94 137 ARG A O 1
ATOM 1159 N N . LYS A 1 138 ? -28.115 -3.234 10.634 1.00 69.31 138 LYS A N 1
ATOM 1160 C CA . LYS A 1 138 ? -29.520 -2.867 10.382 1.00 69.31 138 LYS A CA 1
ATOM 1161 C C . LYS A 1 138 ? -30.418 -4.091 10.215 1.00 69.31 138 LYS A C 1
ATOM 1163 O O . LYS A 1 138 ? -31.515 -4.110 10.759 1.00 69.31 138 LYS A O 1
ATOM 1168 N N . ALA A 1 139 ? -29.962 -5.116 9.496 1.00 70.56 139 ALA A N 1
ATOM 1169 C CA . ALA A 1 139 ? -30.698 -6.366 9.345 1.00 70.56 139 ALA A CA 1
ATOM 1170 C C . ALA A 1 139 ? -30.843 -7.094 10.691 1.00 70.56 139 ALA A C 1
ATOM 1172 O O . ALA A 1 139 ? -31.936 -7.529 11.037 1.00 70.56 139 ALA A O 1
ATOM 1173 N N . MET A 1 140 ? -29.780 -7.159 11.494 1.00 72.38 140 MET A N 1
ATOM 1174 C CA . MET A 1 140 ? -29.805 -7.760 12.829 1.00 72.38 140 MET A CA 1
ATOM 1175 C C . MET A 1 140 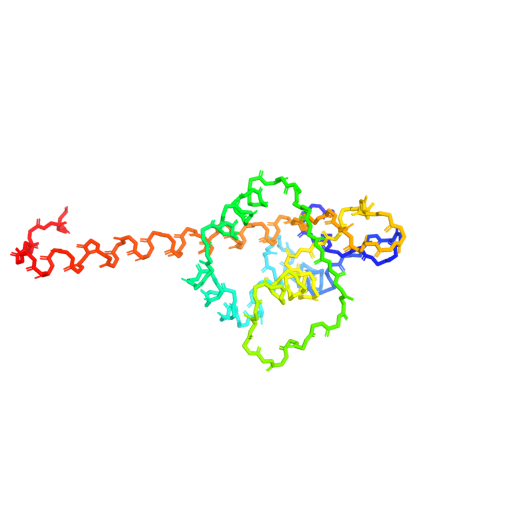? -30.690 -6.980 13.807 1.00 72.38 140 MET A C 1
ATOM 1177 O O . MET A 1 140 ? -31.444 -7.600 14.554 1.00 72.38 140 MET A O 1
ATOM 1181 N N . GLU A 1 141 ? -30.658 -5.646 13.776 1.00 70.06 141 GLU A N 1
ATOM 1182 C CA . GLU A 1 141 ? -31.562 -4.766 14.530 1.00 70.06 141 GLU A CA 1
ATOM 1183 C C . GLU A 1 141 ? -33.023 -4.955 14.089 1.00 70.06 141 GLU A C 1
ATOM 1185 O O . GLU A 1 141 ? -33.921 -4.995 14.928 1.00 70.06 141 GLU A O 1
ATOM 1190 N N . ALA A 1 142 ? -33.292 -5.114 12.791 1.00 73.38 142 ALA A N 1
ATOM 1191 C CA . ALA A 1 142 ? -34.638 -5.382 12.282 1.00 73.38 142 ALA A CA 1
ATOM 1192 C C . ALA A 1 142 ? -35.161 -6.759 12.730 1.00 73.38 142 ALA A C 1
ATOM 1194 O O . ALA A 1 142 ? -36.316 -6.873 13.146 1.00 73.38 142 ALA A O 1
ATOM 1195 N N . LEU A 1 143 ? -34.299 -7.783 12.712 1.00 71.12 143 LEU A N 1
ATOM 1196 C CA . LEU A 1 143 ? -34.616 -9.146 13.150 1.00 71.12 143 LEU A CA 1
ATOM 1197 C C . LEU A 1 143 ? -34.850 -9.232 14.665 1.00 71.12 143 LEU A C 1
ATOM 1199 O O . LEU A 1 143 ? -35.823 -9.845 15.097 1.00 71.12 143 LEU A O 1
ATOM 1203 N N . THR A 1 144 ? -34.006 -8.588 15.477 1.00 71.25 144 THR A N 1
ATOM 1204 C CA . THR A 1 144 ? -34.167 -8.547 16.946 1.00 71.25 144 THR A CA 1
ATOM 1205 C C . THR A 1 144 ? -35.381 -7.735 17.384 1.00 71.25 144 THR A C 1
ATOM 1207 O O . THR A 1 144 ? -36.006 -8.072 18.385 1.00 71.25 144 THR A O 1
ATOM 1210 N N . ASN A 1 145 ? -35.767 -6.712 16.617 1.00 74.88 145 ASN A N 1
ATOM 1211 C CA . ASN A 1 145 ? -36.953 -5.903 16.898 1.00 74.88 145 ASN A CA 1
ATOM 1212 C C . ASN A 1 145 ? -38.241 -6.429 16.232 1.00 74.88 145 ASN A C 1
ATOM 1214 O O . ASN A 1 145 ? -39.262 -5.743 16.299 1.00 74.88 145 ASN A O 1
ATOM 1218 N N . LEU A 1 146 ? -38.214 -7.607 15.585 1.00 63.25 146 LEU A N 1
ATOM 1219 C CA . LEU A 1 146 ? -39.341 -8.201 14.839 1.00 63.25 146 LEU A CA 1
ATOM 1220 C C . LEU A 1 146 ? -39.985 -7.233 13.821 1.00 63.25 146 LEU A C 1
ATOM 1222 O O . LEU A 1 146 ? -41.183 -7.298 13.543 1.00 63.25 146 LEU A O 1
ATOM 1226 N N . LYS A 1 147 ? -39.200 -6.312 13.250 1.00 56.47 147 LYS A N 1
ATOM 1227 C CA . LYS A 1 147 ? -39.666 -5.336 12.255 1.00 56.47 147 LYS A CA 1
ATOM 1228 C C . LYS A 1 147 ? -39.328 -5.828 10.852 1.00 56.47 147 LYS A C 1
ATOM 1230 O O . LYS A 1 147 ? -38.388 -5.354 10.229 1.00 56.47 147 LYS A O 1
ATOM 1235 N N . PHE A 1 148 ? -40.114 -6.771 10.341 1.00 56.50 148 PHE A N 1
ATOM 1236 C CA . PHE A 1 148 ? -39.902 -7.352 9.006 1.00 56.50 148 PHE A CA 1
ATOM 1237 C C . PHE A 1 148 ? -40.308 -6.429 7.839 1.00 56.50 148 PHE A C 1
ATOM 1239 O O . PHE A 1 148 ? -39.957 -6.709 6.699 1.00 56.50 148 PHE A O 1
ATOM 1246 N N . ASN A 1 149 ? -40.980 -5.304 8.108 1.00 56.44 149 ASN A N 1
ATOM 1247 C CA . ASN A 1 149 ? -41.477 -4.381 7.075 1.00 56.44 149 ASN A CA 1
ATOM 1248 C C . ASN A 1 149 ? -40.463 -3.295 6.649 1.00 56.44 149 ASN A C 1
ATOM 1250 O O . ASN A 1 149 ? -40.847 -2.335 5.993 1.00 56.44 149 ASN A O 1
ATOM 1254 N N . SER A 1 150 ? -39.189 -3.374 7.051 1.00 53.34 150 SER A N 1
ATOM 1255 C CA . SER A 1 150 ? -38.197 -2.311 6.796 1.00 53.34 150 SER A CA 1
ATOM 1256 C C . SER A 1 150 ? -37.314 -2.529 5.559 1.00 53.34 150 SER A C 1
ATOM 1258 O O . SER A 1 150 ? -36.261 -1.901 5.464 1.00 53.34 150 SER A O 1
ATOM 1260 N N . PHE A 1 151 ? -37.692 -3.438 4.655 1.00 46.41 151 PHE A N 1
ATOM 1261 C CA . PHE A 1 151 ? -36.902 -3.807 3.470 1.00 46.41 151 PHE A CA 1
ATOM 1262 C C . PHE A 1 151 ? -37.651 -3.658 2.129 1.00 46.41 151 PHE A C 1
ATOM 1264 O O . PHE A 1 151 ? -37.209 -4.232 1.137 1.00 46.41 151 PHE A O 1
ATOM 1271 N N . GLU A 1 152 ? -38.740 -2.883 2.084 1.00 41.12 152 GLU A N 1
ATOM 1272 C CA . GLU A 1 152 ? -39.308 -2.376 0.817 1.00 41.12 152 GLU A CA 1
ATOM 1273 C C . GLU A 1 152 ? -38.629 -1.078 0.362 1.00 41.12 152 GLU A C 1
ATOM 1275 O O . GLU A 1 152 ? -38.374 -0.203 1.225 1.00 41.12 152 GLU A O 1
#

Organism: Fusobacterium nucleatum (NCBI:txid851)

pLDDT: mean 77.18, std 10.95, range [41.12, 93.62]

Foldseek 3Di:
DFQFQFEDDPNDTDGDVQQVVVCVVPVDRALRLVVPDPCPVVLVCLQPDDPVVVVQVVCQLVFHWDKAFDPPPDPPVDDQDPNNVVVCCDVSGLKYFPDQDDDPVTRITTIHGRHPSSSVVSVVSNCCNVVVVVVVVVVVVCVVVVPPPPPD

Secondary structure (DSSP, 8-state):
-TTTEEEEETTEEEE-HHHHHHHHHH-S---TTGGGS-THHHHHHHHH--HHHHHHHHHHHHT--EEEE--S---TTSS--HHHHHHHHHHHTS-EEEEE-S-TTS-EEEEE--SHHHHHHHHHHHHHHHHHHHHHHHHHHHHHTT-TTS--

Sequence (152 aa):
KTWYDGYKFGNSDIYNPWSILNFLSDRKIRPYWIDTSDNFLIKDILKNVDIDTMDTLQKLFLGENVKVSINGYSDLSSLLEQLDLWEFLLFSGYLTINEKVGEDYVDIYSLRIPNREVREFFKKKFIDAKFGESLFRKAMEALTNLKFNSFE